Protein 1DF4 (pdb70)

Secondary structure (DSSP, 8-state):
-HHHHHHHHHHHHHHHHHHHHHHHHHHHHH----HHHHHHHHHHHHHHHHHHHHHH-

Organism: Human immunodeficiency virus type 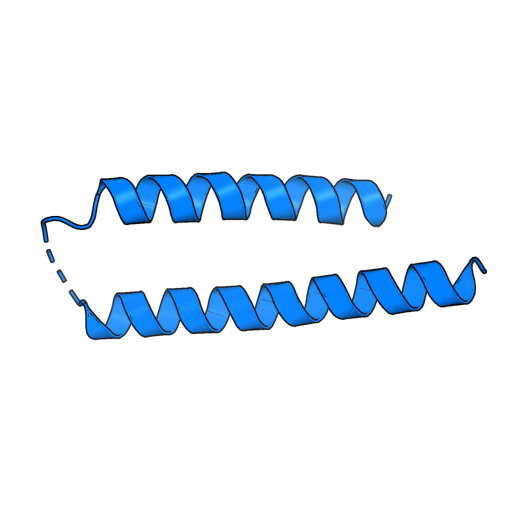1 group M subtype B (isolate HXB2) (NCBI:txid11706)

InterPro domains:
  IPR000328 Retroviral envelope protein GP41-like [PF00517] (530-719)
  IPR000328 Retroviral envelope protein GP41-like [cd09909] (539-665)
  IPR000777 Human immunodeficiency virus 1, envelope glycoprotein Gp120 [PF00516] (34-511)
  IPR036377 Gp120 core superfamily [G3DSA:2.170.40.20] (44-164)
  IPR036377 Gp120 core superfamily [G3DSA:2.170.40.20] (165-512)
  IPR036377 Gp120 core superfamily [SSF56502] (83-492)
  IPR037527 Envelope glycoprotein Gp160 [MF_04083] (5-856)

Radius of gyration: 14.08 Å; Cα contacts (8 Å, |Δi|>4): 4; chains: 1; bounding box: 21×14×44 Å

Nearest PDB structures (foldseek):
  3k79-assembly1_A-2  TM=6.593E-01  e=8.141E+00  Escherichia coli

Foldseek 3Di:
DVVVLVVVLVVVVVVLVVVVVVVVVVVVVVPPPCVVVVVVVVVVNVVVVVVSVVSVD

Sequence (57 aa):
IVQQQNNLLRAIEAQQHLLQLTVWGIKQLQAGGWMEWDREINNYTSLIHSLIEESQN

Structure (mmCIF, N/CA/C/O backbone):
data_1DF4
#
_entry.id   1DF4
#
_cell.length_a   52.383
_cell.length_b   52.383
_cell.length_c   60.982
_cell.angle_alpha   90.00
_cell.angle_beta   90.00
_cell.angle_gamma   120.00
#
_symmetry.space_group_name_H-M   'H 3'
#
loop_
_entity.id
_entity.type
_entity.pdbx_description
1 polymer 'HIV-1 ENVELOPE GLYCOPROTEIN GP41'
2 water water
#
loop_
_atom_site.group_PDB
_atom_site.id
_atom_site.type_symbol
_a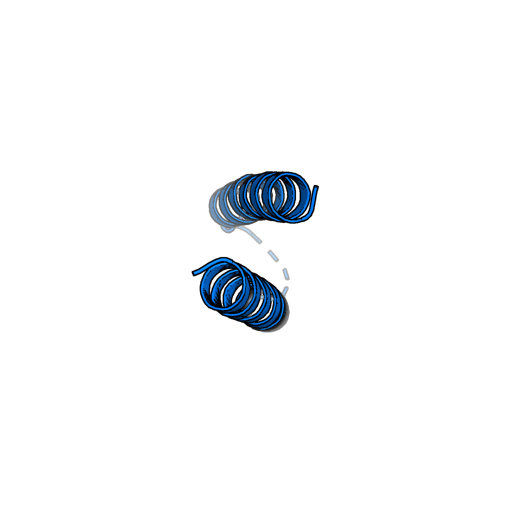tom_site.label_atom_id
_atom_site.label_alt_id
_atom_site.label_comp_id
_atom_site.label_asym_id
_atom_site.label_entity_id
_atom_site.label_seq_id
_atom_site.pdbx_PDB_ins_code
_atom_site.Cartn_x
_atom_site.Cartn_y
_atom_site.Cartn_z
_atom_site.occupancy
_atom_site.B_iso_or_equiv
_atom_site.auth_seq_id
_atom_site.auth_comp_id
_atom_site.auth_asym_id
_atom_site.auth_atom_id
_atom_site.pdbx_PDB_model_num
ATOM 1 N N . ILE A 1 3 ? 4.857 3.445 59.936 1.00 34.62 3 ILE A N 1
ATOM 2 C CA . ILE A 1 3 ? 3.909 2.770 59.006 1.00 34.96 3 ILE A CA 1
ATOM 3 C C . ILE A 1 3 ? 3.064 3.766 58.240 1.00 32.98 3 ILE A C 1
ATOM 4 O O . ILE A 1 3 ? 2.802 3.582 57.036 1.00 31.55 3 ILE A O 1
ATOM 9 N N . VAL A 1 4 ? 2.806 4.921 58.828 1.00 31.05 4 VAL A N 1
ATOM 10 C CA . VAL A 1 4 ? 2.127 6.027 58.179 1.00 30.23 4 VAL A CA 1
ATOM 11 C C . VAL A 1 4 ? 2.940 6.568 57.011 1.00 28.75 4 VAL A C 1
ATOM 12 O O . VAL A 1 4 ? 2.408 6.751 55.906 1.00 26.56 4 VAL A O 1
ATOM 16 N N . GLN A 1 5 ? 4.227 6.767 57.220 1.00 28.10 5 GLN A N 1
ATOM 17 C CA . GLN A 1 5 ? 5.131 7.224 56.172 1.00 27.44 5 GLN A CA 1
ATOM 18 C C . GLN A 1 5 ? 5.187 6.204 55.033 1.00 26.95 5 GLN A C 1
ATOM 19 O O . GLN A 1 5 ? 5.119 6.595 53.857 1.00 24.68 5 GLN A O 1
ATOM 22 N N . GLN A 1 6 ? 5.187 4.918 55.375 1.00 26.00 6 GLN A N 1
ATOM 23 C CA . GLN A 1 6 ? 5.199 3.884 54.333 1.00 25.40 6 GLN A CA 1
ATOM 24 C C . GLN A 1 6 ? 3.897 3.875 53.559 1.00 24.80 6 GLN A C 1
ATOM 2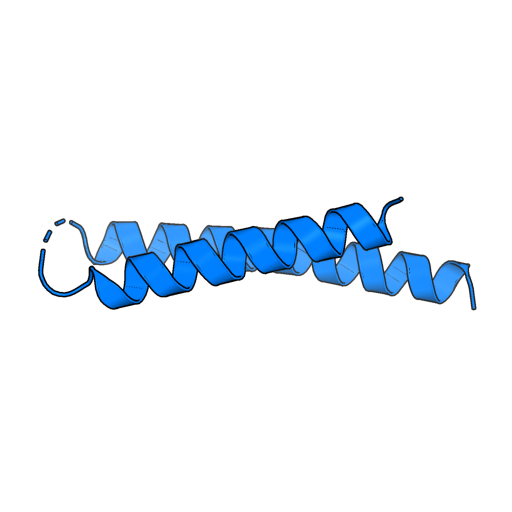5 O O . GLN A 1 6 ? 3.924 3.670 52.323 1.00 23.43 6 GLN A O 1
ATOM 31 N N . GLN A 1 7 ? 2.768 4.080 54.227 1.00 22.53 7 GLN A N 1
ATOM 32 C CA . GLN A 1 7 ? 1.486 4.105 53.498 1.00 22.74 7 GLN A CA 1
ATOM 33 C C . GLN A 1 7 ? 1.446 5.294 52.568 1.00 21.57 7 GLN A C 1
ATOM 34 O O . GLN A 1 7 ? 0.963 5.163 51.420 1.00 18.97 7 GLN A O 1
ATOM 40 N N . ASN A 1 8 ? 2.020 6.428 52.958 1.00 19.70 8 ASN A N 1
ATOM 41 C CA . ASN A 1 8 ? 2.075 7.589 52.073 1.00 19.20 8 ASN A CA 1
ATOM 42 C C . ASN A 1 8 ? 2.981 7.301 50.876 1.00 18.03 8 ASN A C 1
ATOM 43 O O . ASN A 1 8 ? 2.650 7.712 49.747 1.00 17.97 8 ASN A O 1
ATOM 48 N N . ASN A 1 9 ? 4.086 6.627 51.120 1.00 17.58 9 ASN A N 1
ATOM 49 C CA . ASN A 1 9 ? 5.009 6.270 50.036 1.00 17.00 9 ASN A CA 1
ATOM 50 C C . ASN A 1 9 ? 4.193 5.429 49.014 1.00 17.22 9 ASN A C 1
ATOM 51 O O . ASN A 1 9 ? 4.367 5.644 47.810 1.00 15.82 9 ASN A O 1
ATOM 56 N N . LEU A 1 10 ? 3.527 4.401 49.526 1.00 15.35 10 LEU A N 1
ATOM 57 C CA . LEU A 1 10 ? 2.859 3.465 48.576 1.00 14.62 10 LEU A CA 1
AT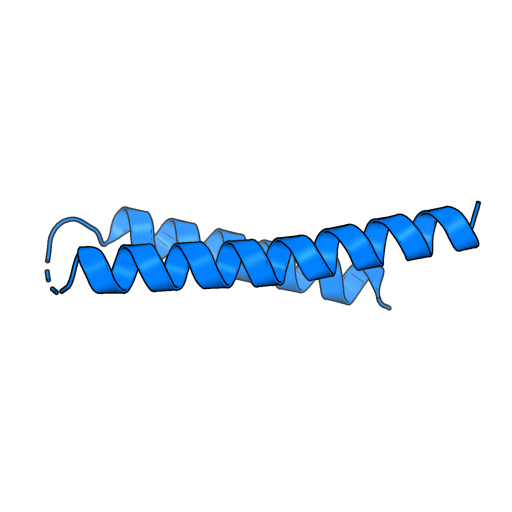OM 58 C C . LEU A 1 10 ? 1.784 4.205 47.809 1.00 14.83 10 LEU A C 1
ATOM 59 O O . LEU A 1 10 ? 1.639 3.966 46.582 1.00 14.24 10 LEU A O 1
ATOM 64 N N . LEU A 1 11 ? 1.013 5.079 48.438 1.00 13.37 11 LEU A N 1
ATOM 65 C CA . LEU A 1 11 ? 0.008 5.857 47.721 1.00 13.52 11 LEU A CA 1
ATOM 66 C C . LEU A 1 11 ? 0.684 6.709 46.681 1.00 13.12 11 LEU A C 1
ATOM 67 O O . LEU A 1 11 ? 0.159 6.803 45.527 1.00 11.93 11 LEU A O 1
ATOM 72 N N . ARG A 1 12 ? 1.762 7.411 46.979 1.00 13.54 12 ARG A N 1
ATOM 73 C CA . ARG A 1 12 ? 2.434 8.207 45.949 1.00 13.22 12 ARG A CA 1
ATOM 74 C C . ARG A 1 12 ? 2.919 7.332 44.803 1.00 12.64 12 ARG A C 1
ATOM 75 O O . ARG A 1 12 ? 2.781 7.758 43.632 1.00 13.53 12 ARG A O 1
ATOM 83 N N . ALA A 1 13 ? 3.344 6.120 45.055 1.00 12.86 13 ALA A N 1
ATOM 84 C CA . ALA A 1 13 ? 3.773 5.200 44.009 1.00 10.00 13 ALA A CA 1
ATOM 85 C C . ALA A 1 13 ? 2.564 4.834 43.137 1.00 11.47 13 ALA A C 1
ATOM 86 O O . ALA A 1 13 ? 2.676 4.871 41.895 1.00 10.97 13 ALA A O 1
ATOM 88 N N . ILE A 1 14 ? 1.449 4.531 43.753 1.00 10.60 14 ILE A N 1
ATOM 89 C CA . ILE A 1 14 ? 0.222 4.185 42.986 1.00 11.42 14 ILE A CA 1
ATOM 90 C C . ILE A 1 14 ? -0.230 5.361 42.165 1.00 12.05 14 ILE A C 1
ATOM 91 O O . ILE A 1 14 ? -0.624 5.209 40.992 1.00 11.93 14 ILE A O 1
ATOM 96 N N . GLU A 1 15 ? -0.169 6.586 42.668 1.00 11.19 15 GLU A N 1
ATOM 97 C CA . GLU A 1 15 ? -0.503 7.785 41.927 1.00 12.33 15 GLU A CA 1
ATOM 98 C C . GLU A 1 15 ? 0.401 7.950 40.725 1.00 11.90 15 GLU A C 1
ATOM 99 O O . GLU A 1 15 ? -0.079 8.260 39.612 1.00 12.88 15 GLU A O 1
ATOM 105 N N . ALA A 1 16 ? 1.710 7.762 40.902 1.00 12.24 16 ALA A N 1
ATOM 106 C CA . ALA A 1 16 ? 2.634 7.932 39.791 1.00 11.65 16 ALA A CA 1
ATOM 107 C C . ALA A 1 16 ? 2.424 6.815 38.769 1.00 11.62 16 ALA A C 1
ATOM 108 O O . ALA A 1 16 ? 2.386 7.097 37.560 1.00 11.45 16 ALA A O 1
ATOM 110 N N . GLN A 1 17 ? 2.135 5.608 39.212 1.00 10.67 17 GLN A N 1
ATOM 111 C CA . GLN A 1 17 ? 1.799 4.533 38.271 1.00 10.45 17 GLN A CA 1
ATOM 112 C C . GLN A 1 17 ? 0.519 4.844 37.544 1.00 11.83 17 GLN A C 1
ATOM 113 O O . GLN A 1 17 ? 0.452 4.490 36.347 1.00 11.41 17 GLN A O 1
ATOM 119 N N . GLN A 1 18 ? -0.438 5.501 38.162 1.00 10.39 18 GLN A N 1
ATOM 120 C CA . GLN A 1 18 ? -1.697 5.800 37.419 1.00 9.90 18 GLN A CA 1
ATOM 121 C C . GLN A 1 18 ? -1.402 6.801 36.329 1.00 10.41 18 GLN A C 1
ATOM 122 O O . GLN A 1 18 ? -2.013 6.722 35.243 1.00 11.37 18 GLN A O 1
ATOM 128 N N . HIS A 1 19 ? -0.520 7.756 36.551 1.00 10.20 19 HIS A N 1
ATOM 129 C CA . HIS A 1 19 ? -0.140 8.695 35.489 1.00 11.99 19 HIS A CA 1
ATOM 130 C C . HIS A 1 19 ? 0.499 7.918 34.355 1.00 13.74 19 HIS A C 1
ATOM 131 O O . HIS A 1 19 ? 0.211 8.180 33.178 1.00 13.90 19 HIS A O 1
ATOM 138 N N . LEU A 1 20 ? 1.393 6.993 34.688 1.00 11.20 20 LEU A N 1
ATOM 139 C CA . LEU A 1 20 ? 2.023 6.200 33.625 1.00 11.33 20 LEU A CA 1
ATOM 140 C C . LEU A 1 20 ? 0.971 5.405 32.895 1.00 12.10 20 LEU A C 1
ATOM 141 O O . LEU A 1 20 ? 1.000 5.323 31.643 1.00 13.54 20 LEU A O 1
ATOM 146 N N . LEU A 1 21 ? 0.074 4.713 33.569 1.00 12.44 21 LEU A N 1
ATOM 147 C CA . LEU A 1 21 ? -1.013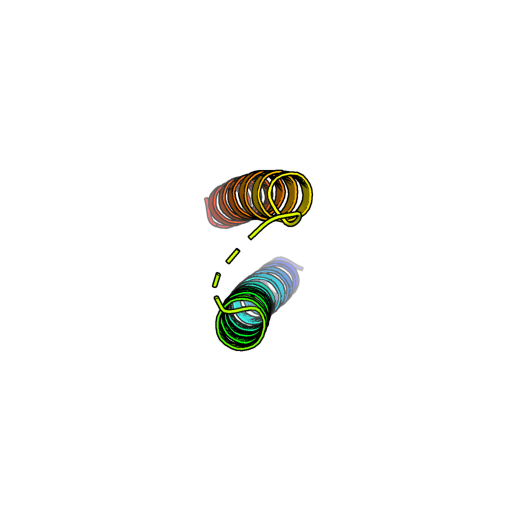 3.998 32.931 1.00 13.12 21 LEU A CA 1
ATOM 148 C C . LEU A 1 21 ? -1.793 4.902 31.997 1.00 13.43 21 LEU A C 1
ATOM 149 O O . LEU A 1 21 ? -2.144 4.466 30.873 1.00 14.67 21 LEU A O 1
ATOM 154 N N . GLN A 1 22 ? -2.164 6.092 32.439 1.00 12.94 22 GLN A N 1
ATOM 155 C CA . GLN A 1 22 ? -2.928 6.985 31.543 1.00 12.23 22 GLN A CA 1
ATOM 156 C C . GLN A 1 22 ? -2.111 7.355 30.323 1.00 13.29 22 GLN A C 1
ATOM 157 O O . GLN A 1 22 ? -2.717 7.432 29.235 1.00 13.97 22 GLN A O 1
ATOM 163 N N . LEU A 1 23 ? -0.822 7.539 30.430 1.00 11.85 23 LEU A N 1
ATOM 164 C CA . LEU A 1 23 ? -0.001 7.801 29.254 1.00 12.18 23 LEU A CA 1
ATOM 165 C C . LEU A 1 23 ? -0.017 6.592 28.361 1.00 11.58 23 LEU A C 1
ATOM 166 O O . LEU A 1 23 ? -0.017 6.759 27.126 1.00 12.31 23 LEU A O 1
ATOM 171 N N . THR A 1 24 ? 0.018 5.399 28.857 1.00 11.47 24 THR A N 1
ATOM 172 C CA . THR A 1 24 ? 0.013 4.201 27.938 1.00 11.10 24 THR A CA 1
ATOM 173 C C . THR A 1 24 ? -1.347 4.078 27.314 1.00 11.87 24 THR A C 1
ATOM 174 O O . THR A 1 24 ? -1.420 3.722 26.105 1.00 13.50 24 THR A O 1
ATOM 178 N N . VAL A 1 25 ? -2.435 4.363 28.019 1.00 11.56 25 VAL A N 1
ATOM 179 C CA . VAL A 1 25 ? -3.779 4.299 27.378 1.00 11.35 25 VAL A CA 1
ATOM 180 C C . VAL A 1 25 ? -3.798 5.311 26.241 1.00 13.24 25 VAL A C 1
ATOM 181 O O . VAL A 1 25 ? -4.299 4.969 25.143 1.00 14.45 25 VAL A O 1
ATOM 185 N N . TRP A 1 26 ? -3.365 6.519 26.536 1.00 11.91 26 TRP A N 1
ATOM 186 C CA . TRP A 1 26 ? -3.363 7.562 25.486 1.00 13.65 26 TRP A CA 1
ATOM 187 C C . TRP A 1 26 ? -2.518 7.118 24.327 1.00 15.71 26 TRP A C 1
ATOM 188 O O . TRP A 1 26 ? -2.964 7.275 23.168 1.00 15.44 26 TRP A O 1
ATOM 199 N N . GLY A 1 27 ? -1.383 6.497 24.517 1.00 13.82 27 GLY A N 1
ATOM 200 C CA . GLY A 1 27 ? -0.515 6.040 23.431 1.00 14.82 27 GLY A CA 1
ATOM 201 C C . GLY A 1 27 ? -1.237 5.009 22.592 1.00 16.13 27 GLY A C 1
ATOM 202 O O . GLY A 1 27 ? -1.181 5.027 21.340 1.00 16.70 27 GLY A O 1
ATOM 203 N N . ILE A 1 28 ? -1.905 4.060 23.234 1.00 15.29 28 ILE A N 1
ATOM 204 C CA . ILE A 1 28 ? -2.625 3.011 22.494 1.00 13.85 28 ILE A CA 1
ATOM 205 C C . ILE A 1 28 ? -3.740 3.627 21.666 1.00 16.13 28 ILE A C 1
ATOM 206 O O . ILE A 1 28 ? -3.899 3.247 20.485 1.00 16.14 28 ILE A O 1
ATOM 211 N N . LYS A 1 29 ? -4.461 4.579 22.217 1.00 16.18 29 LYS A N 1
ATOM 212 C CA . LYS A 1 29 ? -5.535 5.253 21.444 1.00 15.91 29 LYS A CA 1
ATOM 213 C C . LYS A 1 29 ? -4.960 5.980 20.254 1.00 19.69 29 LYS A C 1
ATOM 214 O O . LYS A 1 29 ? -5.596 5.906 19.153 1.00 20.27 29 LYS A O 1
ATOM 220 N N . GLN A 1 30 ? -3.769 6.515 20.314 1.00 19.07 30 GLN A N 1
ATOM 221 C CA . GLN A 1 30 ? -3.184 7.231 19.170 1.00 19.82 30 GLN A CA 1
ATOM 222 C C . GLN A 1 30 ? -2.807 6.225 18.085 1.00 21.96 30 GLN A C 1
ATOM 223 O O . GLN A 1 30 ? -3.017 6.507 16.881 1.00 22.56 30 GLN A O 1
ATOM 229 N N . LEU A 1 31 ? -2.348 5.066 18.463 1.00 20.39 31 LEU A N 1
ATOM 230 C CA . LEU A 1 31 ? -1.991 4.005 17.533 1.00 22.38 31 LEU A CA 1
ATOM 231 C C . LEU A 1 31 ? -3.219 3.382 16.895 1.00 24.87 31 LEU A C 1
ATOM 232 O O . LEU A 1 31 ? -3.146 2.926 15.730 1.00 25.31 31 LEU A O 1
ATOM 237 N N . GLN A 1 32 ? -4.332 3.337 17.610 1.00 24.79 32 GLN A N 1
ATOM 238 C CA . GLN A 1 32 ? -5.533 2.713 17.022 1.00 29.23 32 GLN A CA 1
ATOM 239 C C . GLN A 1 32 ? -6.242 3.689 16.101 1.00 32.68 32 GLN A C 1
ATOM 240 O O . GLN A 1 32 ? -6.837 3.267 15.102 1.00 33.74 32 GLN A O 1
ATOM 246 N N . ALA A 1 33 ? -6.061 4.982 16.338 1.00 34.19 33 ALA A N 1
ATOM 247 C CA . ALA A 1 33 ? -6.693 6.008 15.521 1.00 36.28 33 ALA A CA 1
ATOM 248 C C . ALA A 1 33 ? -6.024 6.139 14.163 1.00 37.42 33 ALA A C 1
ATOM 249 O O . ALA A 1 33 ? -6.652 6.736 13.254 1.00 37.83 33 ALA A O 1
ATOM 251 N N . GLY A 1 39 ? -15.247 1.704 16.101 1.00 33.21 39 GLY A N 1
ATOM 252 C CA . GLY A 1 39 ? -14.308 0.905 15.281 1.00 31.97 39 GLY A CA 1
ATOM 253 C C . GLY A 1 39 ? -13.912 -0.403 15.945 1.00 30.83 39 GLY A C 1
ATOM 254 O O . GLY A 1 39 ? -12.762 -0.840 15.793 1.00 33.75 39 GLY A O 1
ATOM 255 N N . GLY A 1 40 ? -14.819 -1.032 16.680 1.00 26.47 40 GLY A N 1
ATOM 256 C CA . GLY A 1 40 ? -14.574 -2.295 17.332 1.00 21.59 40 GLY A CA 1
ATOM 257 C C . GLY A 1 40 ? -13.961 -2.188 18.726 1.00 21.34 40 GLY A C 1
ATOM 258 O O . GLY A 1 40 ? -13.891 -3.204 19.445 1.00 20.97 40 GLY A O 1
ATOM 259 N N . TRP A 1 41 ? -13.629 -0.980 19.162 1.00 20.23 41 TRP A N 1
ATOM 260 C CA . TRP A 1 41 ? -12.971 -0.752 20.444 1.00 20.43 41 TRP A CA 1
ATOM 261 C C . TRP A 1 41 ? -13.958 -0.207 21.476 1.00 19.89 41 TRP A C 1
ATOM 262 O O . TRP A 1 41 ? -13.526 0.156 22.594 1.00 20.00 41 TRP A O 1
ATOM 273 N N . MET A 1 42 ? -15.242 -0.154 21.202 1.00 19.90 42 MET A N 1
ATOM 274 C CA . MET A 1 42 ? -16.210 0.429 22.136 1.00 20.08 42 MET A CA 1
ATOM 275 C C . MET A 1 42 ? -16.202 -0.212 23.491 1.00 19.80 42 MET A C 1
ATOM 276 O O . MET A 1 42 ? -16.381 0.488 24.531 1.00 18.56 42 MET A O 1
ATOM 278 N N . GLU A 1 43 ? -16.096 -1.534 23.591 1.00 17.64 43 GLU A N 1
ATOM 279 C CA . GLU A 1 43 ? -16.140 -2.204 24.889 1.00 17.33 43 GLU A CA 1
ATOM 280 C C . GLU A 1 43 ? -14.813 -1.961 25.630 1.00 17.46 43 GLU A C 1
ATOM 281 O O . GLU A 1 43 ? -14.859 -1.712 26.840 1.00 17.73 43 GLU A O 1
ATOM 287 N N . TRP A 1 44 ? -13.732 -1.954 24.905 1.00 16.31 44 TRP A N 1
ATOM 288 C CA . TRP A 1 44 ? -12.416 -1.626 25.515 1.00 16.27 44 TRP A CA 1
ATOM 289 C C . TRP A 1 44 ? -12.458 -0.209 26.066 1.00 15.74 44 TRP A C 1
ATOM 290 O O . TRP A 1 44 ? -12.091 -0.012 27.253 1.00 14.22 44 TRP A O 1
ATOM 301 N N . ASP A 1 45 ? -13.048 0.731 25.343 1.00 15.41 45 ASP A N 1
ATOM 302 C CA . ASP A 1 45 ? -13.141 2.118 25.847 1.00 15.89 45 ASP A CA 1
ATOM 303 C C . ASP A 1 45 ? -14.037 2.175 27.066 1.00 17.15 45 ASP A C 1
ATOM 304 O O . ASP A 1 45 ? -13.678 2.876 28.045 1.00 16.03 45 ASP A O 1
ATOM 309 N N . ARG A 1 46 ? -15.153 1.466 27.083 1.00 15.70 46 ARG A N 1
ATOM 310 C CA . ARG A 1 46 ? -16.032 1.448 28.244 1.00 15.45 46 ARG A CA 1
ATOM 311 C C . ARG A 1 46 ? -15.259 0.961 29.474 1.00 15.20 46 ARG A C 1
ATOM 312 O O . ARG A 1 46 ? -15.362 1.601 30.532 1.00 16.29 46 ARG A O 1
ATOM 320 N N . GLU A 1 47 ? -14.521 -0.114 29.315 1.00 14.16 47 GLU A N 1
ATOM 321 C CA . GLU A 1 47 ? -13.789 -0.699 30.443 1.00 14.87 47 GLU A CA 1
ATOM 322 C C . GLU A 1 47 ? -12.638 0.169 30.895 1.00 13.77 47 GLU A C 1
ATOM 323 O O . GLU A 1 47 ? -12.487 0.383 32.119 1.00 14.35 47 GLU A O 1
ATOM 329 N N . ILE A 1 48 ? -11.920 0.779 29.966 1.00 14.05 48 ILE A N 1
ATOM 330 C CA . ILE A 1 48 ? -10.867 1.739 30.343 1.00 13.20 48 ILE A CA 1
ATOM 331 C C . ILE A 1 48 ? -11.503 2.885 31.112 1.00 14.96 48 ILE A C 1
ATOM 332 O O . ILE A 1 48 ? -11.019 3.216 32.197 1.00 15.16 48 ILE A O 1
ATOM 337 N N . ASN A 1 49 ? -12.608 3.424 30.616 1.00 14.76 49 ASN A N 1
ATOM 338 C CA . ASN A 1 49 ? -13.259 4.535 31.329 1.00 15.66 49 ASN A CA 1
ATOM 339 C C . ASN A 1 49 ? -13.716 4.095 32.705 1.00 14.96 49 ASN A C 1
ATOM 340 O O . ASN A 1 49 ? -13.509 4.868 33.686 1.00 15.26 49 ASN A O 1
ATOM 345 N N . ASN A 1 50 ? -14.346 2.949 32.857 1.00 14.92 50 ASN A N 1
ATOM 346 C CA . ASN A 1 50 ? -14.906 2.552 34.153 1.00 16.91 50 ASN A CA 1
ATOM 347 C C . ASN A 1 50 ? -13.796 2.339 35.171 1.00 15.93 50 ASN A C 1
ATOM 348 O O . ASN A 1 50 ? -13.890 2.764 36.311 1.00 16.30 50 ASN A O 1
ATOM 353 N N . TYR A 1 51 ? -12.747 1.618 34.743 1.00 14.35 51 TYR A N 1
ATOM 354 C CA . TYR A 1 51 ? -11.634 1.373 35.665 1.00 14.07 51 TYR A CA 1
ATOM 355 C C . TYR A 1 51 ? -10.867 2.642 35.940 1.00 13.97 51 TYR A C 1
ATOM 356 O O . TYR A 1 51 ? -10.369 2.794 37.079 1.00 13.51 51 TYR A O 1
ATOM 365 N N . THR A 1 52 ? -10.707 3.538 34.989 1.00 13.96 52 THR A N 1
ATOM 366 C CA . THR A 1 52 ? -10.066 4.834 35.245 1.00 14.60 52 THR A CA 1
ATOM 367 C C . THR A 1 52 ? -10.850 5.612 36.279 1.00 15.53 52 THR A C 1
ATOM 368 O O . THR A 1 52 ? -10.241 6.120 37.252 1.00 14.63 52 THR A O 1
ATOM 372 N N . SER A 1 53 ? -12.156 5.646 36.162 1.00 14.73 53 SER A N 1
ATOM 373 C CA . SER A 1 53 ? -12.994 6.356 37.160 1.00 15.98 53 SER A CA 1
ATOM 374 C C . SER A 1 53 ? -12.892 5.669 38.488 1.00 15.31 53 SER A C 1
ATOM 375 O O . SER A 1 53 ? -12.790 6.327 39.566 1.00 15.53 53 SER A O 1
ATOM 378 N N . LEU A 1 54 ? -12.899 4.347 38.519 1.00 14.34 54 LEU A N 1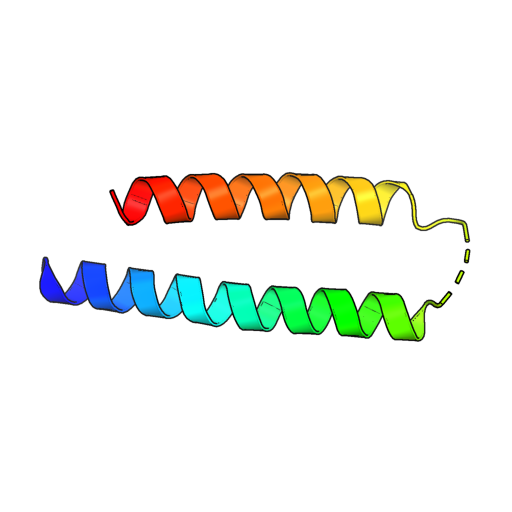
ATOM 379 C CA . LEU A 1 54 ? -12.785 3.586 39.737 1.00 13.47 54 LEU A CA 1
ATOM 380 C C . LEU A 1 54 ? -11.476 3.895 40.470 1.00 14.67 54 LEU A C 1
ATOM 381 O O . LEU A 1 54 ? -11.491 4.280 41.627 1.00 13.81 54 LEU A O 1
ATOM 386 N N . ILE A 1 55 ? -10.362 3.856 39.712 1.00 12.93 55 ILE A N 1
ATOM 387 C CA . ILE A 1 55 ? -9.070 4.138 40.356 1.00 13.54 55 ILE A CA 1
ATOM 388 C C . ILE A 1 55 ? -9.008 5.579 40.834 1.00 13.27 55 ILE A C 1
ATOM 389 O O . ILE A 1 55 ? -8.480 5.804 41.940 1.00 13.20 55 ILE A O 1
ATOM 394 N N . HIS A 1 56 ? -9.540 6.521 40.108 1.00 14.03 56 HIS A N 1
ATOM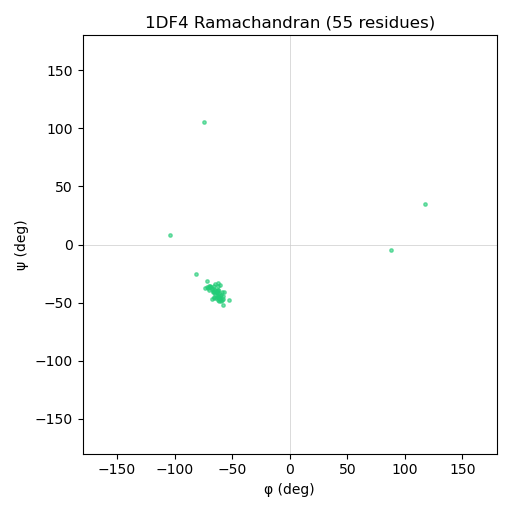 395 C CA . HIS A 1 56 ? -9.541 7.933 40.563 1.00 14.68 56 HIS A CA 1
ATOM 396 C C . HIS A 1 56 ? -10.288 8.010 41.881 1.00 14.91 56 HIS A C 1
ATOM 397 O O . HIS A 1 56 ? -9.810 8.715 42.809 1.00 14.24 56 HIS A O 1
ATOM 404 N N . SER A 1 57 ? -11.417 7.337 41.986 1.00 14.00 57 SER A N 1
ATOM 405 C CA . S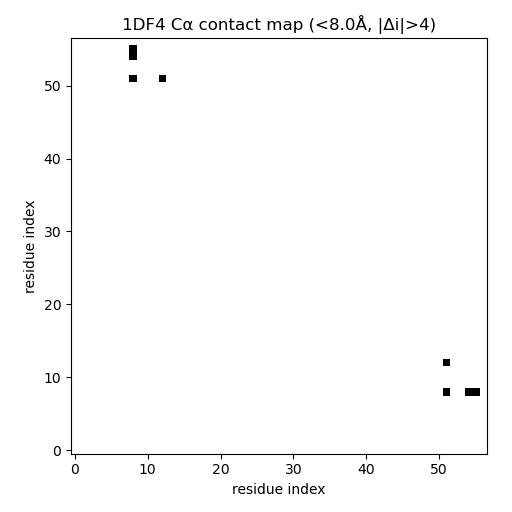ER A 1 57 ? -12.187 7.396 43.246 1.00 15.52 57 SER A CA 1
ATOM 406 C C . SER A 1 57 ? -11.387 6.811 44.381 1.00 15.51 57 SER A C 1
ATOM 407 O O . SER A 1 57 ? -11.358 7.400 45.482 1.00 16.66 57 SER A O 1
ATOM 410 N N . LEU A 1 58 ? -10.683 5.704 44.175 1.00 12.97 58 LEU A N 1
ATOM 411 C CA . LEU A 1 58 ? -9.897 5.072 45.226 1.00 13.97 58 LEU A CA 1
ATOM 412 C C . LEU A 1 58 ? -8.696 5.913 45.588 1.00 13.54 58 LEU A C 1
ATOM 413 O O . LEU A 1 58 ? -8.357 6.000 46.786 1.00 14.72 58 LEU A O 1
ATOM 418 N N . ILE A 1 59 ? -8.077 6.578 44.635 1.00 13.32 59 ILE A N 1
ATOM 419 C CA . ILE A 1 59 ? -6.930 7.457 44.959 1.00 13.79 59 ILE A CA 1
ATOM 420 C C . ILE A 1 59 ? -7.427 8.644 45.764 1.00 14.51 59 ILE A C 1
ATOM 421 O O . ILE A 1 59 ? -6.794 8.978 46.778 1.00 15.91 59 ILE A O 1
ATOM 426 N N . GLU A 1 60 ? -8.506 9.271 45.326 1.00 15.01 60 GLU A N 1
ATOM 427 C CA . GLU A 1 60 ? -9.041 10.430 46.095 1.00 16.22 60 GLU A CA 1
ATOM 428 C C . GLU A 1 60 ? -9.481 10.013 47.468 1.00 18.34 60 GLU A C 1
ATOM 429 O O . GLU A 1 60 ? -9.157 10.745 48.461 1.00 18.14 60 GLU A O 1
ATOM 432 N N . GLU A 1 61 ? -10.090 8.870 47.642 1.00 15.82 61 GLU A N 1
ATOM 433 C CA . GLU A 1 61 ? -10.409 8.329 48.960 1.00 19.16 61 GLU A CA 1
ATOM 434 C C . GLU A 1 61 ? -9.158 8.158 49.793 1.00 20.05 61 GLU A C 1
ATOM 435 O O . GLU A 1 61 ? -9.086 8.617 50.947 1.00 21.67 61 GLU A O 1
ATOM 441 N N . SER A 1 62 ? -8.110 7.565 49.226 1.00 19.28 62 SER A N 1
ATOM 442 C CA . SER A 1 62 ? -6.873 7.350 49.965 1.00 17.76 62 SER A CA 1
ATOM 443 C C . SER A 1 62 ? -6.220 8.664 50.334 1.00 19.59 62 SER A C 1
ATOM 444 O O . SER A 1 62 ? -5.600 8.758 51.416 1.00 20.25 62 SER A O 1
ATOM 447 N N . GLN A 1 63 ? -6.189 9.626 49.426 1.00 21.06 63 GLN A N 1
ATOM 448 C CA . GLN A 1 63 ? -5.611 10.940 49.729 1.00 22.89 63 GLN A CA 1
ATOM 449 C C . GLN A 1 63 ? -6.326 11.585 50.916 1.00 24.66 63 GLN A C 1
ATOM 450 O O . GLN A 1 63 ? -5.667 12.135 51.808 1.00 25.04 63 GLN A O 1
ATOM 456 N N . ASN A 1 64 ? -7.638 11.524 50.921 1.00 25.31 64 ASN A N 1
ATOM 457 C CA . ASN A 1 64 ? -8.443 12.081 52.005 1.00 28.47 64 ASN A CA 1
ATOM 458 C C . ASN A 1 64 ? -8.234 11.321 53.295 1.00 29.73 64 ASN A C 1
ATOM 459 O O . ASN A 1 64 ? -8.270 11.939 54.393 1.00 31.10 64 ASN A O 1
#

Solvent-accessible surface area: 4892 Å² total; per-residue (Å²): 186,109,89,95,129,64,67,100,33,151,50,83,38,61,113,21,131,110,102,65,117,70,19,156,24,75,68,89,160,58,118,119,86,108,80,101,71,48,120,56,38,82,74,140,25,73,93,40,85,63,86,17,74,124,68,109,164

GO terms:
  GO:0019064 fusion of virus membrane with host plasma membrane (P, IDA)
  GO:0075512 clathrin-dependent endocytosis of virus by host cell (P, IDA)
  GO:0042802 identical protein binding (F, IPI)
  GO:0005515 protein binding (F, IPI)
  GO:0042783 symbiont-mediated evasion of host immune response (P, EXP)
  GO:0046718 symbiont entry into host cell (P, EXP)
  GO:1903905 positive regulation of establishment of T cell polarity (P, IDA)
  GO:1903908 positive regulation of plasma membrane raft polarization (P, IDA)
  GO:1903911 positive regulation of receptor clustering (P, IDA)
  GO:0007015 actin filament organization (P, IDA)
  GO:0019082 viral protein processing (P, IDA)
  GO:0046718 symbiont entry into host cell (P, IDA)
  GO:0048018 receptor ligand activity (F, IDA)
  GO:0020002 host cell plasma membrane (C, IDA)
  GO:0019062 virion attachment to host cell (P, IDA)

CATH classification: 1.10.287.210

B-factor: mean 23.15, std 11.06, range [8.32, 74.98]